Protein 2XVS (pdb70)

GO terms:
  GO:0005829 cytosol (C, IDA)
  GO:0005737 cytoplasm (C, EXP)
  GO:0043022 ribosome binding (F, IMP)
  GO:0061014 positive regulation of mRNA catabolic process (P, IMP)
  GO:0005654 nucleoplasm (C, TAS)
  GO:0005515 protein binding (F, IPI)
  GO:0005654 nucleoplasm (C, IDA)

InterPro domains:
  IPR011990 Tetratricopeptide-like helical domain superfamily [G3DSA:1.25.40.10] (4-282)
  IPR011990 Tetratricopeptide-like helical domain superfamily [SSF48452] (91-274)
  IPR019734 Tetratricopeptide repeat [PS50005] (224-257)
  IPR019734 Tetratricopeptide repeat [SM00028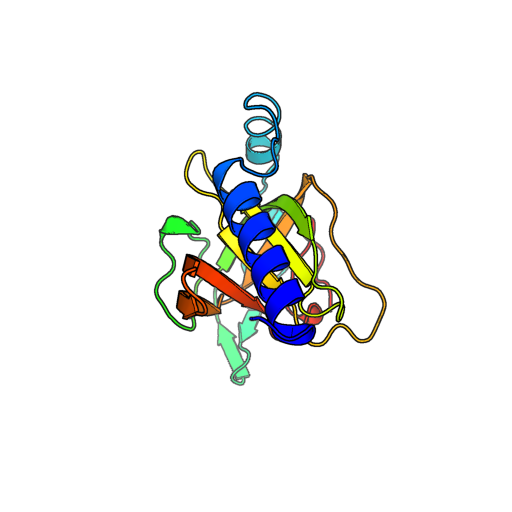] (103-136)
  IPR019734 Tetratricopeptide repeat [SM00028] (224-257)
  IPR032076 Tetratricopeptide repeat protein 5, OB fold domain [PF16669] (319-430)
  IPR038645 TTC5, OB fold domain superfamily [G3DSA:2.40.50.550] (283-440)

Nearest PDB structures (foldseek):
  2xvs-assembly1_A  TM=1.006E+00  e=1.349E-37  Homo sapiens
  8bpo-assembly1_t2  TM=9.783E-01  e=5.493E-32  Homo sapiens
  6t59-assembly1_TT  TM=9.574E-01  e=2.839E-30  Homo sapiens
  4abn-assembly2_B  TM=9.688E-01  e=3.396E-29  Mus musculus
  4abn-assembly1_A  TM=9.673E-01  e=2.150E-28  Mus musculus

Secondary structure (DSSP, 8-state):
---HHHHHHHHHHHHHHHHHHHGGG--HHHHHHHHHT--GGGGGGGTTS-EE-TTS-EE--EE--GGGPPSEE-TTEEEEEEEEEEE--TT--SEEEEEESSSS--EEEEE----SS----TT-EEEEES-EEEEEEEEETTEEEEEEEEEES-GGG-EETTEE--

B-factor: mean 25.12, std 18.4, range [3.87, 107.2]

Foldseek 3Di:
DDDDVVVQVVVVLVVVVVCQVCLLVDDPVRQVVLLVPDDPLLLACLQVQQDADPVGDGGHADEDDPVPDDAFFQPRYKYKFFWRDWDDTPVPFWTWTWTDNDPDTIAIETADDEDDDDDDDGSKMKMAHRWHKDFDFDDDDNDTDTHIYTYHDHQQRMRISNRRPD

Sequence (166 aa):
SMRQREQQLLEFLDRLTSLLESKGKVKTKKLQQSMLGSLRPAHLGPCSDGHYQSASGQKVTLELKPLSTLQPGVNSGAVILGKVVFSLTTEEKVPFTFGLVDSDGPCYAVMVYNIVQSWGVLIGDSVAIPEPNLRLHRIQHKGKDYSFSSVRVETPLLLVVNGKPQG

Structure (mmCIF, N/CA/C/O backbone):
data_2XVS
#
_entry.id   2XVS
#
_cell.length_a   30.260
_cell.length_b   62.390
_cell.length_c   78.770
_cell.angle_alpha   90.00
_cell.angle_beta   90.00
_cell.angle_gamma   90.00
#
_symmetry.space_group_name_H-M   'P 21 21 21'
#
loop_
_entity.id
_entity.type
_entity.pdbx_description
1 polymer 'TETRATRICOPEPTIDE REPEAT PROTEIN 5'
2 non-polymer 'IODIDE ION'
3 non-polymer 1,2-ETHANEDIOL
4 non-polymer 'CHLORIDE ION'
5 water water
#
loop_
_atom_site.group_PDB
_atom_site.id
_atom_site.type_symbol
_atom_site.label_atom_id
_atom_site.label_alt_id
_atom_site.label_comp_id
_atom_site.label_asym_id
_atom_site.label_entity_id
_atom_site.label_seq_id
_atom_site.pdbx_PDB_ins_code
_atom_site.Cartn_x
_atom_site.Cartn_y
_atom_site.Cartn_z
_atom_site.occupancy
_atom_site.B_iso_or_equiv
_atom_site.auth_seq_id
_atom_site.auth_comp_id
_atom_site.auth_asym_id
_atom_site.auth_atom_id
_atom_site.pdbx_PDB_model_num
ATOM 1 N N . SER A 1 1 ? -6.784 -13.517 24.587 1.00 67.81 -1 SER A N 1
ATOM 2 C CA . SER A 1 1 ? -5.308 -13.566 24.403 1.00 66.13 -1 SER A CA 1
ATOM 3 C C . SER A 1 1 ? -4.958 -13.854 22.933 1.00 60.70 -1 SER A C 1
ATOM 4 O O . SER A 1 1 ? -5.820 -14.282 22.157 1.00 59.35 -1 SER A O 1
ATOM 6 N N . MET A 1 2 ? -3.708 -13.578 22.548 1.00 56.20 0 MET A N 1
ATOM 7 C CA . MET A 1 2 ? -3.189 -13.940 21.221 1.00 46.41 0 MET A CA 1
ATOM 8 C C . MET A 1 2 ? -1.958 -14.830 21.359 1.00 44.37 0 MET A C 1
ATOM 9 O O . MET A 1 2 ? -1.143 -14.645 22.265 1.00 41.88 0 MET A O 1
ATOM 14 N N . ARG A 1 3 ? -1.823 -15.783 20.439 1.00 37.46 261 ARG A N 1
ATOM 15 C CA . ARG A 1 3 ? -0.587 -16.531 20.274 1.00 31.97 261 ARG A CA 1
ATOM 16 C C . ARG A 1 3 ? 0.365 -15.768 19.385 1.00 29.21 261 ARG A C 1
ATOM 17 O O . ARG A 1 3 ? -0.030 -14.758 18.794 1.00 22.45 261 ARG A O 1
ATOM 25 N N . GLN A 1 4 ? 1.610 -16.254 19.268 1.00 29.07 262 GLN A N 1
ATOM 26 C CA . GLN A 1 4 ? 2.690 -15.452 18.634 1.00 29.98 262 GLN A CA 1
ATOM 27 C C . GLN A 1 4 ? 2.491 -15.223 17.140 1.00 25.06 262 GLN A C 1
ATOM 28 O O . GLN A 1 4 ? 2.666 -14.100 16.638 1.00 18.37 262 GLN A O 1
ATOM 30 N N . ARG A 1 5 ? 2.123 -16.265 16.404 1.00 18.11 263 ARG A N 1
ATOM 31 C CA . ARG A 1 5 ? 1.964 -16.081 14.971 1.00 21.82 263 ARG A CA 1
ATOM 32 C C . ARG A 1 5 ? 0.868 -15.045 14.671 1.00 15.35 263 ARG A C 1
ATOM 33 O O . ARG A 1 5 ? 1.065 -14.136 13.874 1.00 15.60 263 ARG A O 1
ATOM 41 N N . GLU A 1 6 ? -0.294 -15.187 15.304 1.00 16.48 264 GLU A N 1
ATOM 42 C CA . GLU A 1 6 ? -1.351 -14.211 15.022 1.00 16.31 264 GLU A CA 1
ATOM 43 C C . GLU A 1 6 ? -0.961 -12.803 15.508 1.00 17.07 264 GLU A C 1
ATOM 44 O O . GLU A 1 6 ? -1.285 -11.835 14.867 1.00 16.35 264 GLU A O 1
ATOM 50 N N . GLN A 1 7 ? -0.273 -12.698 16.649 1.00 18.78 265 GLN A N 1
ATOM 51 C CA . GLN A 1 7 ? 0.103 -11.358 17.145 1.00 19.92 265 GLN A CA 1
ATOM 52 C C . GLN A 1 7 ? 0.983 -10.618 16.176 1.00 18.26 265 GLN A C 1
ATOM 53 O O . GLN A 1 7 ? 0.704 -9.470 15.890 1.00 19.18 265 GLN A O 1
ATOM 59 N N . GLN A 1 8 ? 2.024 -11.261 15.636 1.00 17.08 266 GLN A N 1
ATOM 60 C CA . GLN A 1 8 ? 2.893 -10.576 14.672 1.00 16.76 266 GLN A CA 1
ATOM 61 C C . GLN A 1 8 ? 2.191 -10.316 13.342 1.00 14.33 266 GLN A C 1
ATOM 62 O O . GLN A 1 8 ? 2.464 -9.324 12.680 1.00 15.42 266 GLN A O 1
ATOM 68 N N . LEU A 1 9 ? 1.276 -11.203 12.951 1.00 13.10 267 LEU A N 1
ATOM 69 C CA . LEU A 1 9 ? 0.522 -10.931 11.738 1.00 11.67 267 LEU A CA 1
ATOM 70 C C . LEU A 1 9 ? -0.348 -9.675 11.919 1.00 12.45 267 LEU A C 1
ATOM 71 O O . LEU A 1 9 ? -0.398 -8.812 11.008 1.00 12.48 267 LEU A O 1
ATOM 76 N N . LEU A 1 10 ? -1.003 -9.539 13.075 1.00 14.28 268 LEU A N 1
ATOM 77 C CA . LEU A 1 10 ? -1.844 -8.356 13.324 1.00 15.47 268 LEU A CA 1
ATOM 78 C C . LEU A 1 10 ? -0.973 -7.080 13.407 1.00 19.52 268 LEU A C 1
ATOM 79 O O . LEU A 1 10 ? -1.340 -6.038 12.888 1.00 17.44 268 LEU A O 1
ATOM 84 N N . GLU A 1 11 ? 0.205 -7.188 14.008 1.00 19.50 269 GLU A N 1
ATOM 85 C CA . GLU A 1 11 ? 1.181 -6.079 14.028 1.00 22.33 269 GLU A CA 1
ATOM 86 C C . GLU A 1 11 ? 1.525 -5.605 12.600 1.00 16.28 269 GLU A C 1
ATOM 87 O O . GLU A 1 11 ? 1.559 -4.399 12.325 1.00 15.40 269 GLU A O 1
ATOM 93 N N . PHE A 1 12 ? 1.771 -6.553 11.716 1.00 15.25 270 PHE A N 1
ATOM 94 C CA . PHE A 1 12 ? 2.076 -6.295 10.312 1.00 16.36 270 PHE A CA 1
ATOM 95 C C . PHE A 1 12 ? 0.934 -5.569 9.612 1.00 13.63 270 PHE A C 1
ATOM 96 O O . PHE A 1 12 ? 1.151 -4.601 8.870 1.00 10.91 270 PHE A O 1
ATOM 104 N N . LEU A 1 13 ? -0.284 -6.053 9.832 1.00 13.15 271 LEU A N 1
ATOM 105 C CA . LEU A 1 13 ? -1.437 -5.421 9.220 1.00 11.59 271 LEU A CA 1
ATOM 106 C C . LEU A 1 13 ? -1.644 -4.005 9.764 1.00 14.54 271 LEU A C 1
ATOM 107 O O . LEU A 1 13 ? -2.006 -3.086 8.999 1.00 14.68 271 LEU A O 1
ATOM 112 N N . ASP A 1 14 ? -1.452 -3.829 11.078 1.00 17.14 272 ASP A N 1
ATOM 113 C CA . ASP A 1 14 ? -1.446 -2.489 11.685 1.00 18.36 272 ASP A CA 1
ATOM 114 C C . ASP A 1 14 ? -0.448 -1.549 10.969 1.00 21.19 272 ASP A C 1
ATOM 115 O O . ASP A 1 14 ? -0.792 -0.409 10.613 1.00 20.18 272 ASP A O 1
ATOM 120 N N . ARG A 1 15 ? 0.783 -2.020 10.761 1.00 15.36 273 ARG A N 1
ATOM 121 C CA . ARG A 1 15 ? 1.803 -1.181 10.157 1.00 16.47 273 ARG A CA 1
ATOM 122 C C . ARG A 1 15 ? 1.464 -0.918 8.700 1.00 13.58 273 ARG A C 1
ATOM 123 O O . ARG A 1 15 ? 1.639 0.198 8.212 1.00 17.93 273 ARG A O 1
ATOM 131 N N . LEU A 1 16 ? 1.026 -1.967 8.011 1.00 15.01 274 LEU A N 1
ATOM 132 C CA . LEU A 1 16 ? 0.673 -1.874 6.588 1.00 10.65 274 LEU A CA 1
ATOM 133 C C . LEU A 1 16 ? -0.467 -0.890 6.361 1.00 14.11 274 LEU A C 1
ATOM 134 O O . LEU A 1 16 ? -0.370 -0.001 5.522 1.00 14.32 274 LEU A O 1
ATOM 139 N N . THR A 1 17 ? -1.543 -1.011 7.134 1.00 12.89 275 THR A N 1
ATOM 140 C CA . THR A 1 17 ? -2.695 -0.114 6.961 1.00 16.26 275 THR A CA 1
ATOM 141 C C . THR A 1 17 ? -2.278 1.348 7.269 1.00 20.74 275 THR A C 1
ATOM 142 O O . THR A 1 17 ? -2.710 2.296 6.599 1.00 21.86 275 THR A O 1
ATOM 146 N N . SER A 1 18 ? -1.387 1.5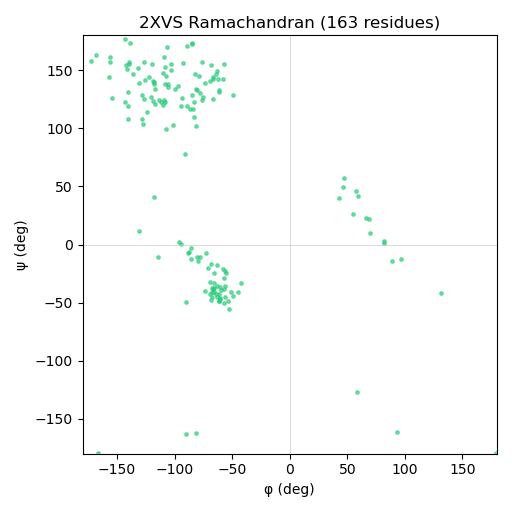30 8.242 1.00 19.07 276 SER A N 1
ATOM 147 C CA . SER A 1 18 ? -0.892 2.849 8.584 1.00 24.12 276 SER A CA 1
ATOM 148 C C . SER A 1 18 ? -0.017 3.437 7.483 1.00 25.55 276 SER A C 1
ATOM 149 O O . SER A 1 18 ? -0.184 4.585 7.146 1.00 18.87 276 SER A O 1
ATOM 152 N N . LEU A 1 19 ? 0.921 2.642 6.982 1.00 17.43 277 LEU A N 1
ATOM 153 C CA . LEU A 1 19 ? 1.776 3.047 5.848 1.00 17.43 277 LEU A CA 1
ATOM 154 C C . LEU A 1 19 ? 0.988 3.368 4.566 1.00 17.43 277 LEU A C 1
ATOM 155 O O . LEU A 1 19 ? 1.324 4.340 3.860 1.00 17.23 277 LEU A O 1
ATOM 160 N N . LEU A 1 20 ? -0.059 2.583 4.284 1.00 15.18 278 LEU A N 1
ATOM 161 C CA . LEU A 1 20 ? -0.906 2.838 3.100 1.00 19.47 278 LEU A CA 1
ATOM 162 C C . LEU A 1 20 ? -1.577 4.200 3.248 1.00 21.03 278 LEU A C 1
ATOM 163 O O . LEU A 1 20 ? -1.550 5.038 2.323 1.00 21.05 278 LEU A O 1
ATOM 168 N N . GLU A 1 21 ? -2.105 4.475 4.436 1.00 17.43 279 GLU A N 1
ATOM 169 C CA . GLU A 1 21 ? -2.796 5.775 4.687 1.00 23.28 279 GLU A CA 1
ATOM 170 C C . GLU A 1 21 ? -1.869 6.988 4.622 1.00 24.10 279 GLU A C 1
ATOM 171 O O . GLU A 1 21 ? -2.293 8.060 4.194 1.00 26.91 279 GLU A O 1
ATOM 181 N N . SER A 1 22 ? -0.605 6.816 5.026 1.00 22.10 280 SER A N 1
ATOM 182 C CA . SER A 1 22 ? 0.369 7.910 4.996 1.00 26.97 280 SER A CA 1
ATOM 183 C C . SER A 1 22 ? 1.242 7.956 3.728 1.00 21.18 280 SER A C 1
ATOM 184 O O . SER A 1 22 ? 2.090 8.843 3.621 1.00 22.06 280 SER A O 1
ATOM 187 N N . LYS A 1 23 ? 1.037 7.032 2.789 1.00 19.80 281 LYS A N 1
ATOM 188 C CA . LYS A 1 23 ? 1.934 6.825 1.608 1.00 22.07 281 LYS A CA 1
ATOM 189 C C . LYS A 1 23 ? 3.402 6.811 2.032 1.00 22.95 281 LYS A C 1
ATOM 190 O O . LYS A 1 23 ? 4.261 7.508 1.463 1.00 17.64 281 LYS A O 1
ATOM 196 N N . GLY A 1 24 ? 3.656 6.008 3.060 1.00 21.40 282 GLY A N 1
ATOM 197 C CA . GLY A 1 24 ? 4.993 5.776 3.580 1.00 25.33 282 GLY A CA 1
ATOM 198 C C . GLY A 1 24 ? 5.594 6.981 4.255 1.00 22.05 282 GLY A C 1
ATOM 199 O O . GLY A 1 24 ? 6.804 7.068 4.384 1.00 25.96 282 GLY A O 1
ATOM 200 N N . LYS A 1 25 ? 4.741 7.905 4.692 1.00 25.34 283 LYS A N 1
ATOM 201 C CA . LYS A 1 25 ? 5.153 9.191 5.212 1.00 27.87 283 LYS A CA 1
ATOM 202 C C . LYS A 1 25 ? 6.050 9.969 4.236 1.00 28.41 283 LYS A C 1
ATOM 203 O O . LYS A 1 25 ? 6.850 10.783 4.665 1.00 31.25 283 LYS A O 1
ATOM 209 N N . VAL A 1 26 ? 5.919 9.715 2.935 1.00 29.35 284 VAL A N 1
ATOM 210 C CA . VAL A 1 26 ? 6.689 10.453 1.924 1.00 26.75 284 VAL A CA 1
ATOM 211 C C . VAL A 1 26 ? 6.041 11.834 1.730 1.00 29.73 284 VAL A C 1
ATOM 212 O O . VAL A 1 26 ? 4.828 11.909 1.547 1.00 34.40 284 VAL A O 1
ATOM 216 N N . LYS A 1 27 ? 6.829 12.918 1.773 1.00 37.69 285 LYS A N 1
ATOM 217 C CA . LYS A 1 27 ? 6.266 14.301 1.685 1.00 33.61 285 LYS A CA 1
ATOM 218 C C . LYS A 1 27 ? 5.570 14.545 0.333 1.00 29.46 285 LYS A C 1
ATOM 219 O O . LYS A 1 27 ? 5.928 13.937 -0.689 1.00 31.17 285 LYS A O 1
ATOM 221 N N . THR A 1 28 ? 4.553 15.392 0.325 1.00 42.18 286 THR A N 1
ATOM 222 C CA . THR A 1 28 ? 3.823 15.737 -0.918 1.00 43.54 286 THR A CA 1
ATOM 223 C C . THR A 1 28 ? 4.733 16.142 -2.091 1.00 37.25 286 THR A C 1
ATOM 224 O O . THR A 1 28 ? 4.510 15.697 -3.209 1.00 34.72 286 THR A O 1
ATOM 228 N N . LYS A 1 29 ? 5.747 16.970 -1.838 1.00 34.67 287 LYS A N 1
ATOM 229 C CA . LYS A 1 29 ? 6.682 17.394 -2.895 1.00 37.92 287 LYS A CA 1
ATOM 230 C C . LYS A 1 29 ? 7.425 16.208 -3.483 1.00 33.15 287 LYS A C 1
ATOM 231 O O . LYS A 1 29 ? 7.618 16.133 -4.682 1.00 34.53 287 LYS A O 1
ATOM 237 N N . LYS A 1 30 ? 7.860 15.294 -2.627 1.00 30.69 288 LYS A N 1
ATOM 238 C CA . LYS A 1 30 ? 8.555 14.096 -3.080 1.00 28.94 288 LYS A CA 1
ATOM 239 C C . LYS A 1 30 ? 7.638 13.149 -3.869 1.00 27.83 288 LYS A C 1
ATOM 240 O O . LYS A 1 30 ? 8.062 12.532 -4.858 1.00 23.79 288 LYS A O 1
ATOM 246 N N . LEU A 1 31 ? 6.406 12.990 -3.397 1.00 26.38 289 LEU A N 1
ATOM 247 C CA . LEU A 1 31 ? 5.409 12.196 -4.108 1.00 25.93 289 LEU A CA 1
ATOM 248 C C . LEU A 1 31 ? 5.191 12.738 -5.534 1.00 25.70 289 LEU A C 1
ATOM 249 O O . LEU A 1 31 ? 5.226 11.975 -6.499 1.00 24.70 289 LEU A O 1
ATOM 254 N N . GLN A 1 32 ? 4.957 14.035 -5.664 1.00 27.70 290 GLN A N 1
ATOM 255 C CA A GLN A 1 32 ? 4.783 14.675 -6.978 0.50 31.35 290 GLN A CA 1
ATOM 256 C CA B GLN A 1 32 ? 4.767 14.631 -7.001 0.50 31.45 290 GLN A CA 1
ATOM 257 C C . GLN A 1 32 ? 6.009 14.486 -7.892 1.00 29.67 290 GLN A C 1
ATOM 258 O O . GLN A 1 32 ? 5.875 14.270 -9.079 1.00 27.57 290 GLN A O 1
ATOM 269 N N . SER A 1 33 ? 7.220 14.560 -7.338 1.00 29.45 291 SER A N 1
ATOM 270 C CA . SER A 1 33 ? 8.409 14.381 -8.190 1.00 30.24 291 SER A CA 1
ATOM 271 C C . SER A 1 33 ? 8.610 12.922 -8.602 1.00 29.92 291 SER A C 1
ATOM 272 O O . SER A 1 33 ? 8.976 12.659 -9.752 1.00 22.87 291 SER A O 1
ATOM 275 N N . MET A 1 34 ? 8.364 11.982 -7.674 1.00 23.83 292 MET A N 1
ATOM 276 C CA . MET A 1 34 ? 8.295 10.543 -7.978 1.00 24.91 292 MET A CA 1
ATOM 277 C C . MET A 1 34 ? 7.318 10.282 -9.112 1.00 22.10 292 MET A C 1
ATOM 278 O O . MET A 1 34 ? 7.671 9.648 -10.124 1.00 22.87 292 MET A O 1
ATOM 283 N N . LEU A 1 35 ? 6.083 10.742 -8.921 1.00 18.82 293 LEU A N 1
ATOM 284 C CA . LEU A 1 35 ? 5.050 10.561 -9.930 1.00 21.37 293 LEU A CA 1
ATOM 285 C C . LEU A 1 35 ? 5.456 11.162 -11.278 1.00 26.57 293 LEU A C 1
ATOM 286 O O . LEU A 1 35 ? 5.180 10.571 -12.323 1.00 26.74 293 LEU A O 1
ATOM 291 N N . GLY A 1 36 ? 6.125 12.316 -11.259 1.00 28.76 294 GLY A N 1
ATOM 292 C CA . GLY A 1 36 ? 6.553 13.000 -12.502 1.00 34.33 294 GLY A CA 1
ATOM 293 C C . GLY A 1 36 ? 7.590 12.188 -13.265 1.00 32.17 294 GLY A C 1
ATOM 294 O O . GLY A 1 36 ? 7.742 12.330 -14.493 1.00 30.84 294 GLY A O 1
ATOM 295 N N . SER A 1 37 ? 8.313 11.332 -12.538 1.00 25.90 295 SER A N 1
ATOM 296 C CA . SER A 1 37 ? 9.414 10.558 -13.122 1.00 27.51 295 SER A CA 1
ATOM 297 C C . SER A 1 37 ? 8.959 9.221 -13.744 1.00 27.43 295 SER A C 1
ATOM 298 O O . SER A 1 37 ? 9.773 8.526 -14.348 1.00 40.14 295 SER A O 1
ATOM 301 N N . LEU A 1 38 ? 7.690 8.855 -13.583 1.00 26.82 296 LEU A N 1
ATOM 302 C CA . LEU A 1 38 ? 7.109 7.674 -14.276 1.00 24.03 296 LEU A CA 1
ATOM 303 C C . LEU A 1 38 ? 7.159 7.861 -15.791 1.00 25.49 296 LEU A C 1
ATOM 304 O O . LEU A 1 38 ? 6.792 8.912 -16.309 1.00 29.60 296 LEU A O 1
ATOM 309 N N . ARG A 1 39 ? 7.649 6.855 -16.496 1.00 22.84 297 ARG A N 1
ATOM 310 C CA . ARG A 1 39 ? 7.771 6.915 -17.963 1.00 28.75 297 ARG A CA 1
ATOM 311 C C . ARG A 1 39 ? 7.053 5.689 -18.551 1.00 27.71 297 ARG A C 1
ATOM 312 O O . ARG A 1 39 ? 7.180 4.584 -17.990 1.00 18.59 297 ARG A O 1
ATOM 320 N N . PRO A 1 40 ? 6.343 5.863 -19.692 1.00 35.34 298 PRO A N 1
ATOM 321 C CA . PRO A 1 40 ? 5.851 4.717 -20.474 1.00 37.44 298 PRO A CA 1
ATOM 322 C C . PRO A 1 40 ? 6.904 3.632 -20.650 1.00 34.05 298 PRO A C 1
ATOM 323 O O . PRO A 1 40 ? 6.585 2.462 -20.525 1.00 24.83 298 PRO A O 1
ATOM 327 N N . ALA A 1 41 ? 8.148 4.038 -20.896 1.00 29.32 299 ALA A N 1
ATOM 328 C CA . ALA A 1 41 ? 9.277 3.108 -21.046 1.00 30.75 299 ALA A CA 1
ATOM 329 C C . ALA A 1 41 ? 9.486 2.186 -19.857 1.00 23.05 299 ALA A C 1
ATOM 330 O O . ALA A 1 41 ? 10.083 1.120 -20.000 1.00 20.80 299 ALA A O 1
ATOM 332 N N . HIS A 1 42 ? 9.000 2.569 -18.674 1.00 18.49 300 HIS A N 1
ATOM 333 C CA . HIS A 1 42 ? 9.148 1.737 -17.501 1.00 18.13 300 HIS A CA 1
ATOM 334 C C . HIS A 1 42 ? 8.243 0.500 -17.517 1.00 17.81 300 HIS A C 1
ATOM 335 O O . HIS A 1 42 ? 8.423 -0.362 -16.688 1.00 17.05 300 HIS A O 1
ATOM 342 N N . LEU A 1 43 ? 7.332 0.405 -18.493 1.00 17.43 301 LEU A N 1
ATOM 343 C CA . LEU A 1 43 ? 6.567 -0.849 -18.717 1.00 17.47 301 LEU A CA 1
ATOM 344 C C . LEU A 1 43 ? 7.477 -1.971 -19.239 1.00 18.73 301 LEU A C 1
ATOM 345 O O . LEU A 1 43 ? 7.106 -3.158 -19.184 1.00 21.78 301 LEU A O 1
ATOM 350 N N . GLY A 1 44 ? 8.658 -1.589 -19.737 1.00 18.35 302 GLY A N 1
ATOM 351 C CA . GLY A 1 44 ? 9.604 -2.519 -20.312 1.00 22.92 302 GLY A CA 1
ATOM 352 C C . GLY A 1 44 ? 8.989 -3.279 -21.464 1.00 33.86 302 GLY A C 1
ATOM 353 O O . GLY A 1 44 ? 8.430 -2.655 -22.385 1.00 34.17 302 GLY A O 1
ATOM 354 N N . PRO A 1 45 ? 9.068 -4.629 -21.415 1.00 45.04 303 PRO A N 1
ATOM 355 C CA . PRO A 1 45 ? 8.526 -5.481 -22.478 1.00 55.12 303 PRO A CA 1
ATOM 356 C C . PRO A 1 45 ? 7.006 -5.722 -22.421 1.00 50.98 303 PRO A C 1
ATOM 357 O O . PRO A 1 45 ? 6.468 -6.281 -23.377 1.00 60.08 303 PRO A O 1
ATOM 361 N N . CYS A 1 46 ? 6.338 -5.334 -21.327 1.00 45.32 304 CYS A N 1
ATOM 362 C CA . CYS A 1 46 ? 4.852 -5.358 -21.232 1.00 44.44 304 CYS A CA 1
ATOM 363 C C . CYS A 1 46 ? 4.214 -4.538 -22.351 1.00 49.50 304 CYS A C 1
ATOM 364 O O . CYS A 1 46 ? 3.143 -4.884 -22.863 1.00 57.68 304 CYS A O 1
ATOM 367 N N . SER A 1 47 ? 4.879 -3.441 -22.709 1.00 52.70 305 SER A N 1
ATOM 368 C CA . SER A 1 47 ? 4.474 -2.594 -23.819 1.00 59.62 305 SER A CA 1
ATOM 369 C C . SER A 1 47 ? 4.475 -3.354 -25.161 1.00 65.56 305 SER A C 1
ATOM 370 O O . SER A 1 47 ? 3.589 -3.140 -25.998 1.00 63.58 305 SER A O 1
ATOM 372 N N . ASP A 1 48 ? 5.445 -4.264 -25.320 1.00 71.15 306 ASP A N 1
ATOM 373 C CA . ASP A 1 48 ? 5.844 -4.858 -26.620 1.00 76.69 306 ASP A CA 1
ATOM 374 C C . ASP A 1 48 ? 4.734 -5.262 -27.603 1.00 81.48 306 ASP A C 1
ATOM 375 O O . ASP A 1 48 ? 4.935 -5.192 -28.816 1.00 86.52 306 ASP A O 1
ATOM 377 N N . GLY A 1 49 ? 3.586 -5.710 -27.094 1.00 83.02 307 GLY A N 1
ATOM 378 C CA . GLY A 1 49 ? 2.543 -6.293 -27.944 1.00 87.30 307 GLY A CA 1
ATOM 379 C C . GLY A 1 49 ? 2.719 -7.796 -28.136 1.00 89.67 307 GLY A C 1
ATOM 380 O O . GLY A 1 49 ? 1.805 -8.472 -28.611 1.00 89.47 307 GLY A O 1
ATOM 381 N N . HIS A 1 50 ? 3.899 -8.312 -27.778 1.00 91.34 308 HIS A N 1
ATOM 382 C CA . HIS A 1 50 ? 4.192 -9.748 -27.803 1.00 92.04 308 HIS A CA 1
ATOM 383 C C . HIS A 1 50 ? 4.511 -10.246 -26.390 1.00 88.05 308 HIS A C 1
ATOM 384 O O . HIS A 1 50 ? 5.426 -11.051 -26.196 1.00 89.40 308 HIS A O 1
ATOM 386 N N . TYR A 1 51 ? 3.750 -9.755 -25.411 1.00 82.16 309 TYR A N 1
ATOM 387 C CA . TYR A 1 51 ? 3.857 -10.219 -24.033 1.00 76.52 309 TYR A CA 1
ATOM 388 C C . TYR A 1 51 ? 3.172 -11.587 -23.928 1.00 78.67 309 TYR A C 1
ATOM 389 O O . TYR A 1 51 ? 1.996 -11.725 -24.273 1.00 78.28 309 TYR A O 1
ATOM 398 N N . GLN A 1 52 ? 3.913 -12.589 -23.453 1.00 81.53 310 GLN A N 1
ATOM 399 C CA . GLN A 1 52 ? 3.401 -13.956 -23.356 1.00 86.38 310 GLN A CA 1
ATOM 400 C C . GLN A 1 52 ? 2.594 -14.130 -22.073 1.00 86.18 310 GLN A C 1
ATOM 401 O O . GLN A 1 52 ? 3.163 -14.128 -20.974 1.00 83.50 310 GLN A O 1
ATOM 403 N N . SER A 1 53 ? 1.275 -14.280 -22.222 1.00 90.40 311 SER A N 1
ATOM 404 C CA . SER A 1 53 ? 0.365 -14.498 -21.088 1.00 92.89 311 SER A CA 1
ATOM 405 C C . SER A 1 53 ? 0.749 -15.731 -20.262 1.00 95.54 311 SER A C 1
ATOM 406 O O . SER A 1 53 ? 1.395 -16.661 -20.764 1.00 99.16 311 SER A O 1
ATOM 408 N N . ALA A 1 54 ? 0.343 -15.727 -18.993 1.00 95.62 312 ALA A N 1
ATOM 409 C CA . ALA A 1 54 ? 0.645 -16.824 -18.068 1.00 95.04 312 ALA A CA 1
ATOM 410 C C . ALA A 1 54 ? -0.144 -18.104 -18.385 1.00 96.49 312 ALA A C 1
ATOM 411 O O . ALA A 1 54 ? 0.252 -19.191 -17.955 1.00 95.12 312 ALA A O 1
ATOM 413 N N . SER A 1 55 ? -1.250 -17.968 -19.125 1.00 98.02 313 SER A N 1
ATOM 414 C CA . SER A 1 55 ? -2.038 -19.116 -19.597 1.00 100.03 313 SER A CA 1
ATOM 415 C C . SER A 1 55 ? -1.547 -19.652 -20.953 1.00 102.25 313 SER A C 1
ATOM 416 O O . SER A 1 55 ? -2.024 -20.692 -21.414 1.00 104.26 313 SER A O 1
ATOM 418 N N . GLY A 1 56 ? -0.610 -18.941 -21.586 1.00 101.17 314 GLY A N 1
ATOM 419 C CA . GLY A 1 56 ? 0.043 -19.415 -22.809 1.00 103.75 314 GLY A CA 1
ATOM 420 C C . GLY A 1 56 ? 0.097 -18.414 -23.955 1.00 105.11 314 GLY A C 1
ATOM 421 O O . GLY A 1 56 ? 1.129 -18.297 -24.626 1.00 107.20 314 GLY A O 1
ATOM 422 N N . GLN A 1 57 ? -1.000 -17.686 -24.178 1.00 102.83 315 GLN A N 1
ATOM 423 C CA . GLN A 1 57 ? -1.165 -16.888 -25.406 1.00 102.57 315 GLN A CA 1
ATOM 424 C C . GLN A 1 57 ? -0.346 -15.589 -25.426 1.00 95.30 315 GLN A C 1
ATOM 425 O O . GLN A 1 57 ? 0.042 -15.066 -24.381 1.00 86.90 315 GLN A O 1
ATOM 427 N N . LYS A 1 58 ? -0.085 -15.090 -26.635 1.00 94.13 316 LYS A N 1
ATOM 428 C CA . LYS A 1 58 ? 0.548 -13.783 -26.834 1.00 88.73 316 LYS A CA 1
ATOM 429 C C . LYS A 1 58 ? -0.532 -12.696 -26.840 1.00 83.67 316 LYS A C 1
ATOM 430 O O . LYS A 1 58 ? -1.402 -12.687 -27.716 1.00 82.99 316 LYS A O 1
ATOM 432 N N . VAL A 1 59 ? -0.471 -11.790 -25.860 1.00 75.44 317 VAL A N 1
ATOM 433 C CA . VAL A 1 59 ? -1.484 -10.743 -25.690 1.00 68.45 317 VAL A CA 1
ATOM 434 C C . VAL A 1 59 ? -0.878 -9.342 -25.624 1.00 63.84 317 VAL A C 1
ATOM 435 O O . VAL A 1 59 ? 0.296 -9.170 -25.277 1.00 63.22 317 VAL A O 1
ATOM 437 N N . THR A 1 60 ? -1.700 -8.345 -25.945 1.00 60.20 318 THR A N 1
ATOM 438 C CA . THR A 1 60 ? -1.323 -6.930 -25.834 1.00 60.22 318 THR A CA 1
ATOM 439 C C . THR A 1 60 ? -1.913 -6.334 -24.525 1.00 59.17 318 THR A C 1
ATOM 440 O O . THR A 1 60 ? -3.081 -6.582 -24.207 1.00 62.86 318 THR A O 1
ATOM 444 N N . LEU A 1 61 ? -1.108 -5.584 -23.762 1.00 48.81 319 LEU A N 1
ATOM 445 C CA . LEU A 1 61 ? -1.544 -5.035 -22.457 1.00 35.90 319 LEU A CA 1
ATOM 446 C C . LEU A 1 61 ? -1.797 -3.512 -22.487 1.00 40.22 319 LEU A C 1
ATOM 447 O O . LEU A 1 61 ? -1.084 -2.753 -23.172 1.00 36.62 319 LEU A O 1
ATOM 452 N N . GLU A 1 62 ? -2.800 -3.081 -21.717 1.00 28.54 320 GLU A N 1
ATOM 453 C CA . GLU A 1 62 ? -3.208 -1.669 -21.608 1.00 30.62 320 GLU A CA 1
ATOM 454 C C . GLU A 1 62 ? -2.898 -1.137 -20.217 1.00 24.56 320 GLU A C 1
ATOM 455 O O . GLU A 1 62 ? -3.355 -1.685 -19.196 1.00 21.87 320 GLU A O 1
ATOM 461 N N . LEU A 1 63 ? -2.109 -0.072 -20.159 1.00 21.45 321 LEU A N 1
ATOM 462 C CA . LEU A 1 63 ? -1.827 0.578 -18.894 1.00 19.66 321 LEU A CA 1
ATOM 463 C C . LEU A 1 63 ? -3.074 1.228 -18.318 1.00 22.94 321 LEU A C 1
ATOM 464 O O . LEU A 1 63 ? -3.728 2.028 -19.000 1.00 22.13 321 LEU A O 1
ATOM 469 N N . LYS A 1 64 ? -3.399 0.864 -17.079 1.00 22.50 322 LYS A N 1
ATOM 470 C CA . LYS A 1 64 ? -4.553 1.396 -16.363 1.00 23.15 322 LYS A CA 1
ATOM 471 C C . LYS A 1 64 ? -4.137 1.817 -14.971 1.00 17.28 322 LYS A C 1
ATOM 472 O O . LYS A 1 64 ? -3.235 1.211 -14.396 1.00 17.09 322 LYS A O 1
ATOM 475 N N . PRO A 1 65 ? -4.827 2.806 -14.379 1.00 18.08 323 PRO A N 1
ATOM 476 C CA . PRO A 1 65 ? -4.595 3.141 -12.955 1.00 16.88 323 PRO A CA 1
ATOM 477 C C . PRO A 1 65 ? -4.956 2.059 -11.978 1.00 20.94 323 PRO A C 1
ATOM 478 O O . PRO A 1 65 ? -5.899 1.305 -12.221 1.00 20.99 323 PRO A O 1
ATOM 482 N N . LEU A 1 66 ? -4.196 1.987 -10.878 1.00 19.68 324 LEU A N 1
ATOM 483 C CA . LEU A 1 66 ? -4.464 1.074 -9.777 1.00 18.25 324 LEU A CA 1
ATOM 484 C C . LEU A 1 66 ? -5.907 1.181 -9.302 1.00 24.72 324 LEU A C 1
ATOM 485 O O . LEU A 1 66 ? -6.542 0.164 -9.020 1.00 17.38 324 LEU A O 1
ATOM 490 N N . SER A 1 67 ? -6.419 2.414 -9.237 1.00 17.51 325 SER A N 1
ATOM 491 C CA . SER A 1 67 ? -7.768 2.674 -8.767 1.00 23.26 325 SER A CA 1
ATOM 492 C C . SER A 1 67 ? -8.845 2.048 -9.663 1.00 25.21 325 SER A C 1
ATOM 493 O O . SER A 1 67 ? -10.014 1.982 -9.276 1.00 29.93 325 SER A O 1
ATOM 496 N N . THR A 1 68 ? -8.486 1.681 -10.887 1.00 19.48 326 THR A N 1
ATOM 497 C CA . THR A 1 68 ? -9.426 1.019 -11.768 1.00 19.44 326 THR A CA 1
ATOM 498 C C . THR A 1 68 ? -9.326 -0.526 -11.773 1.00 21.92 326 THR A C 1
ATOM 499 O O . THR A 1 68 ? -10.014 -1.162 -12.576 1.00 24.73 326 THR A O 1
ATOM 503 N N . LEU A 1 69 ? -8.449 -1.120 -10.959 1.00 16.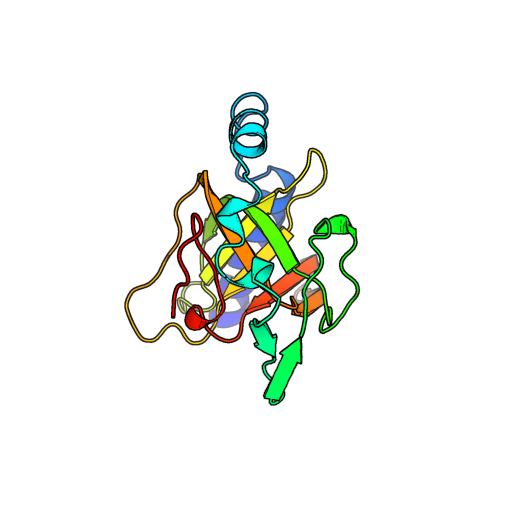16 327 LEU A N 1
ATOM 504 C CA . LEU A 1 69 ? -8.354 -2.587 -10.907 1.00 16.54 327 LEU A CA 1
ATOM 505 C C . LEU A 1 69 ? -9.620 -3.158 -10.258 1.00 22.71 327 LEU A C 1
ATOM 506 O O . LEU A 1 69 ? -10.163 -2.562 -9.308 1.00 24.50 327 LEU A O 1
ATOM 511 N N . GLN A 1 70 ? -10.057 -4.287 -10.826 1.00 21.35 328 GLN A N 1
ATOM 512 C CA . GLN A 1 70 ? -11.244 -5.066 -10.405 1.00 20.61 328 GLN A CA 1
ATOM 513 C C . GLN A 1 70 ? -10.771 -6.320 -9.607 1.00 19.43 328 GLN A C 1
ATOM 514 O O . GLN A 1 70 ? -9.620 -6.744 -9.701 1.00 14.15 328 GLN A O 1
ATOM 524 N N . PRO A 1 71 ? -11.627 -6.878 -8.719 1.00 18.52 329 PRO A N 1
ATOM 525 C CA . PRO A 1 71 ? -11.167 -8.040 -7.954 1.00 14.68 329 PRO A CA 1
ATOM 526 C C . PRO A 1 71 ? -10.753 -9.166 -8.889 1.00 14.65 329 PRO A C 1
ATOM 527 O O . PRO A 1 71 ? -11.410 -9.392 -9.944 1.00 18.20 329 PRO A O 1
ATOM 531 N N . GLY A 1 72 ? -9.702 -9.874 -8.508 1.00 13.07 330 GLY A N 1
ATOM 532 C C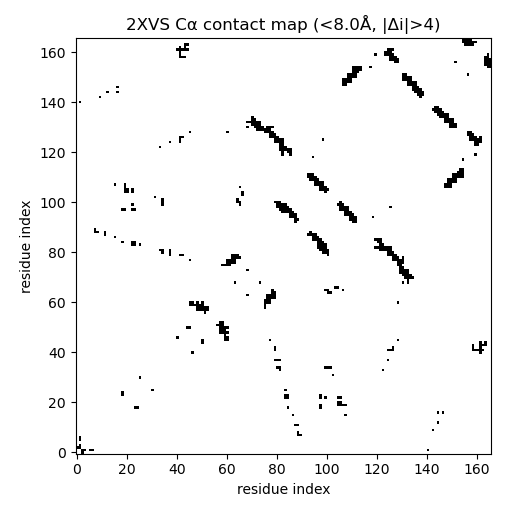A . GLY A 1 72 ? -9.284 -11.039 -9.269 1.00 15.56 330 GLY A CA 1
ATOM 533 C C . GLY A 1 72 ? -8.240 -10.625 -10.282 1.00 16.79 330 GLY A C 1
ATOM 534 O O . GLY A 1 72 ? -7.592 -9.567 -10.168 1.00 12.46 330 GLY A O 1
ATOM 535 N N . VAL A 1 73 ? -8.061 -11.468 -11.284 1.00 13.98 331 VAL A N 1
ATOM 536 C CA . VAL A 1 73 ? -6.993 -11.260 -12.255 1.00 14.86 331 VAL A CA 1
ATOM 537 C C . VAL A 1 73 ? -7.466 -10.266 -13.329 1.00 15.19 331 VAL A C 1
ATOM 538 O O . VAL A 1 73 ? -8.477 -10.490 -13.974 1.00 18.31 331 VAL A O 1
ATOM 542 N N . ASN A 1 74 ? -6.715 -9.170 -13.488 1.00 14.48 332 ASN A N 1
ATOM 543 C CA . ASN A 1 74 ? -7.071 -8.094 -14.383 1.00 15.81 332 ASN A CA 1
ATOM 544 C C . ASN A 1 74 ? -6.472 -8.312 -15.768 1.00 18.54 332 ASN A C 1
ATOM 545 O O . ASN A 1 74 ? -5.477 -7.694 -16.151 1.00 16.88 332 ASN A O 1
ATOM 550 N N . SER A 1 75 ? -7.119 -9.199 -16.503 1.00 18.80 333 SER A N 1
ATOM 551 C CA . SER A 1 75 ? -6.650 -9.664 -17.795 1.00 21.43 333 SER A CA 1
ATOM 552 C C . SER A 1 75 ? -6.569 -8.501 -18.762 1.00 21.68 333 SER A C 1
ATOM 553 O O . SER A 1 75 ? -7.494 -7.686 -18.857 1.00 22.62 333 SER A O 1
ATOM 556 N N . GLY A 1 76 ? -5.442 -8.427 -19.462 1.00 24.55 334 GLY A N 1
ATOM 557 C CA . GLY A 1 76 ? -5.217 -7.421 -20.486 1.00 26.06 334 GLY A CA 1
ATOM 558 C C . GLY A 1 76 ? -4.773 -6.049 -20.010 1.00 22.58 334 GLY A C 1
ATOM 559 O O . GLY A 1 76 ? -4.600 -5.150 -20.827 1.00 23.20 334 GLY A O 1
ATOM 560 N N . ALA A 1 77 ? -4.599 -5.889 -18.701 1.00 21.57 335 ALA A N 1
ATOM 561 C CA . ALA A 1 77 ? -4.151 -4.640 -18.092 1.00 18.42 335 ALA A CA 1
ATOM 562 C C . ALA A 1 77 ? -2.735 -4.810 -17.574 1.00 17.84 335 ALA A C 1
ATOM 563 O O . ALA A 1 77 ? -2.259 -5.923 -17.317 1.00 16.33 335 ALA A O 1
ATOM 565 N N . VAL A 1 78 ? -2.099 -3.669 -17.365 1.00 16.92 336 VAL A N 1
ATOM 566 C CA . VAL A 1 78 ? -0.854 -3.576 -16.638 1.00 14.44 336 VAL A CA 1
ATOM 567 C C . VAL A 1 78 ? -0.934 -2.300 -15.810 1.00 13.79 336 VAL A C 1
ATOM 568 O O . VAL A 1 78 ? -1.628 -1.367 -16.189 1.00 15.59 336 VAL A O 1
ATOM 572 N N . ILE A 1 79 ? -0.260 -2.266 -14.669 1.00 14.58 337 ILE A N 1
ATOM 573 C CA . ILE A 1 79 ? -0.237 -1.063 -13.854 1.00 11.80 337 ILE A CA 1
ATOM 574 C C . ILE A 1 79 ? 1.219 -0.620 -13.728 1.00 11.32 337 ILE A C 1
ATOM 575 O O . ILE A 1 79 ? 2.128 -1.446 -13.805 1.00 11.94 337 ILE A O 1
ATOM 580 N N . LEU A 1 80 ? 1.447 0.667 -13.478 1.00 13.31 338 LEU A N 1
ATOM 581 C CA . LEU A 1 80 ? 2.801 1.178 -13.307 1.00 11.49 338 LEU A CA 1
ATOM 582 C C . LEU A 1 80 ? 2.790 2.190 -12.193 1.00 14.74 338 LEU A C 1
ATOM 583 O O . LEU A 1 80 ? 2.100 3.199 -12.296 1.00 12.84 338 LEU A O 1
ATOM 588 N N . GLY A 1 81 ? 3.555 1.921 -11.132 1.00 12.74 339 GLY A N 1
ATOM 589 C CA . GLY A 1 81 ? 3.608 2.814 -9.961 1.00 14.30 339 GLY A CA 1
ATOM 590 C C . GLY A 1 81 ? 4.982 3.028 -9.361 1.00 15.90 339 GLY A C 1
ATOM 591 O O . GLY A 1 81 ? 5.960 2.398 -9.786 1.00 10.86 339 GLY A O 1
ATOM 592 N N . LYS A 1 82 ? 5.041 3.945 -8.386 1.00 12.99 340 LYS A N 1
ATOM 593 C CA . LYS A 1 82 ? 6.251 4.271 -7.653 1.00 10.50 340 LYS A CA 1
ATOM 594 C C . LYS A 1 82 ? 6.187 3.676 -6.257 1.00 14.14 340 LYS A C 1
ATOM 595 O O . LYS A 1 82 ? 5.180 3.798 -5.580 1.00 11.00 340 LYS A O 1
ATOM 601 N N . VAL A 1 83 ? 7.282 3.077 -5.819 1.00 9.17 341 VAL A N 1
ATOM 602 C CA . VAL A 1 83 ? 7.375 2.450 -4.499 1.00 8.99 341 VAL A CA 1
ATOM 603 C C . VAL A 1 83 ? 7.501 3.545 -3.431 1.00 9.71 341 VAL A C 1
ATOM 604 O O . VAL A 1 83 ? 8.371 4.402 -3.520 1.00 13.61 341 VAL A O 1
ATOM 608 N N . VAL A 1 84 ? 6.629 3.502 -2.430 1.00 13.11 342 VAL A N 1
ATOM 609 C CA . VAL A 1 84 ? 6.654 4.492 -1.353 1.00 11.10 342 VAL A CA 1
ATOM 610 C C . VAL A 1 84 ? 7.001 3.917 0.033 1.00 12.99 342 VAL A C 1
ATOM 611 O O . VAL A 1 84 ? 7.278 4.662 0.948 1.00 12.94 342 VAL A O 1
ATOM 615 N N . PHE A 1 85 ? 7.019 2.596 0.160 1.00 11.17 343 PHE A N 1
ATOM 616 C CA . PHE A 1 85 ? 7.457 1.902 1.384 1.00 13.50 343 PHE A CA 1
ATOM 617 C C . PHE A 1 85 ? 7.522 0.406 1.120 1.00 8.99 343 PHE A C 1
ATOM 618 O O . PHE A 1 85 ? 6.904 -0.085 0.188 1.00 11.29 343 PHE A O 1
ATOM 626 N N . SER A 1 86 ? 8.301 -0.296 1.936 1.00 12.80 344 SER A N 1
ATOM 627 C CA . SER A 1 86 ? 8.319 -1.751 1.960 1.00 12.15 344 SER A CA 1
ATOM 628 C C . SER A 1 86 ? 8.405 -2.242 3.410 1.00 12.84 344 SER A C 1
ATOM 629 O O . SER A 1 86 ? 8.830 -1.502 4.319 1.00 13.61 344 SER A O 1
ATOM 632 N N . LEU A 1 87 ? 7.936 -3.460 3.611 1.00 9.31 345 LEU A N 1
ATOM 633 C CA . LEU A 1 87 ? 7.902 -4.158 4.895 1.00 9.02 345 LEU A CA 1
ATOM 634 C C . LEU A 1 87 ? 7.572 -5.636 4.703 1.00 9.38 345 LEU A C 1
ATOM 635 O O . LEU A 1 87 ? 7.071 -6.056 3.655 1.00 10.38 345 LEU A O 1
ATOM 640 N N . THR A 1 88 ? 7.859 -6.424 5.733 1.00 10.68 346 THR A N 1
ATOM 641 C CA . THR A 1 88 ? 7.453 -7.814 5.755 1.00 11.64 346 THR A CA 1
ATOM 642 C C . THR A 1 88 ? 7.062 -8.210 7.181 1.00 11.13 346 THR A C 1
ATOM 643 O O . THR A 1 88 ? 7.111 -7.380 8.115 1.00 12.48 346 THR A O 1
ATOM 647 N N . THR A 1 89 ? 6.610 -9.441 7.316 1.00 11.87 347 THR A N 1
ATOM 648 C CA . THR A 1 89 ? 6.304 -10.026 8.585 1.00 8.55 347 THR A CA 1
ATOM 649 C C . THR A 1 89 ? 7.581 -10.615 9.216 1.00 10.22 347 THR A C 1
ATOM 650 O O . THR A 1 89 ? 8.629 -10.705 8.579 1.00 10.61 347 THR A O 1
ATOM 654 N N . GLU A 1 90 ? 7.452 -11.062 10.451 1.00 14.13 348 GLU A N 1
ATOM 655 C CA . GLU A 1 90 ? 8.505 -11.824 11.113 1.00 14.09 348 GLU A CA 1
ATOM 656 C C . GLU A 1 90 ? 8.932 -13.104 10.387 1.00 16.10 348 GLU A C 1
ATOM 657 O O . GLU A 1 90 ? 10.094 -13.512 10.526 1.00 18.16 348 GLU A O 1
ATOM 663 N N . GLU A 1 91 ? 8.018 -13.711 9.632 1.00 10.34 349 GLU A N 1
ATOM 664 C CA . GLU A 1 91 ? 8.251 -14.917 8.832 1.00 13.86 349 GLU A CA 1
ATOM 665 C C . GLU A 1 91 ? 8.826 -14.601 7.453 1.00 11.60 349 GLU A C 1
ATOM 666 O O . GLU A 1 91 ? 9.162 -15.501 6.706 1.00 12.01 349 GLU A O 1
ATOM 672 N N . LYS A 1 92 ? 8.979 -13.321 7.140 1.00 10.06 350 LYS A N 1
ATOM 673 C CA . LYS A 1 92 ? 9.628 -12.836 5.919 1.00 12.65 350 LYS A CA 1
ATOM 674 C C . LYS A 1 92 ? 8.819 -13.200 4.682 1.00 12.75 350 LYS A C 1
ATOM 675 O O . LYS A 1 92 ? 9.374 -13.316 3.609 1.00 15.21 350 LYS A O 1
ATOM 681 N N . VAL A 1 93 ? 7.526 -13.432 4.859 1.00 6.80 351 VAL A N 1
ATOM 682 C CA . VAL A 1 93 ? 6.615 -13.650 3.778 1.00 6.26 351 VAL A CA 1
ATOM 683 C C . VAL A 1 93 ? 5.297 -12.943 4.109 1.00 7.86 351 VAL A C 1
ATOM 684 O O . VAL A 1 93 ? 4.765 -13.097 5.230 1.00 9.31 351 VAL A O 1
ATOM 688 N N . PRO A 1 94 ? 4.767 -12.168 3.164 1.00 8.42 352 PRO A N 1
ATOM 689 C CA . PRO A 1 94 ? 5.288 -11.839 1.870 1.00 10.14 352 PRO A CA 1
ATOM 690 C C . PRO A 1 94 ? 6.177 -10.592 1.912 1.00 8.99 352 PRO A C 1
ATOM 691 O O . PRO A 1 94 ? 6.194 -9.892 2.897 1.00 9.06 352 PRO A O 1
ATOM 695 N N . PHE A 1 95 ? 6.863 -10.307 0.814 1.00 6.71 353 PHE A N 1
ATOM 696 C CA . PHE A 1 95 ? 7.600 -9.051 0.665 1.00 6.81 353 PHE A CA 1
ATOM 697 C C . PHE A 1 95 ? 6.556 -8.046 0.177 1.00 3.99 353 PHE A C 1
ATOM 698 O O . PHE A 1 95 ? 5.928 -8.216 -0.903 1.00 6.53 353 PHE A O 1
ATOM 706 N N . THR A 1 96 ? 6.319 -7.031 0.995 1.00 4.04 354 THR A N 1
ATOM 707 C CA . THR A 1 96 ? 5.200 -6.103 0.761 1.00 4.25 354 THR A CA 1
ATOM 708 C C . THR A 1 96 ? 5.686 -4.692 0.508 1.00 7.05 354 THR A C 1
ATOM 709 O O . THR A 1 96 ? 6.603 -4.203 1.178 1.00 10.80 354 THR A O 1
ATOM 713 N N . PHE A 1 97 ? 5.128 -4.046 -0.522 1.00 8.25 355 PHE A N 1
ATOM 714 C CA . PHE A 1 97 ? 5.420 -2.661 -0.795 1.00 8.12 355 PHE A CA 1
ATOM 715 C C . PHE A 1 97 ? 4.196 -1.901 -1.278 1.00 6.13 355 PHE A C 1
ATOM 716 O O . PHE A 1 97 ? 3.238 -2.485 -1.791 1.00 10.66 355 PHE A O 1
ATOM 724 N N . GLY A 1 98 ? 4.224 -0.596 -1.043 1.00 7.33 356 GLY A N 1
ATOM 725 C CA . GLY A 1 98 ? 3.184 0.321 -1.514 1.00 10.77 356 GLY A CA 1
ATOM 726 C C . GLY A 1 98 ? 3.547 1.021 -2.795 1.00 10.66 356 GLY A C 1
ATOM 727 O O . GLY A 1 98 ? 4.675 1.528 -2.954 1.00 11.52 356 GLY A O 1
ATOM 728 N N . LEU A 1 99 ? 2.571 1.091 -3.690 1.00 11.12 357 LEU A N 1
ATOM 729 C CA . LEU A 1 99 ? 2.673 1.813 -4.955 1.00 11.62 357 LEU A CA 1
ATOM 730 C C . LEU A 1 99 ? 1.667 2.950 -5.047 1.00 13.59 357 LEU A C 1
ATOM 731 O O . LEU A 1 99 ? 0.491 2.793 -4.624 1.00 15.50 357 LEU A O 1
ATOM 736 N N . VAL A 1 100 ? 2.121 4.079 -5.597 1.00 18.12 358 VAL A N 1
ATOM 737 C CA . VAL A 1 100 ? 1.267 5.161 -6.049 1.00 17.33 358 VAL A CA 1
ATOM 738 C C . VAL A 1 100 ? 1.488 5.337 -7.541 1.00 16.33 358 VAL A C 1
ATOM 739 O O . VAL A 1 100 ? 2.611 5.244 -8.025 1.00 14.86 358 VAL A O 1
ATOM 743 N N . ASP A 1 101 ? 0.411 5.596 -8.269 1.00 13.97 359 ASP A N 1
ATOM 744 C CA . ASP A 1 101 ? 0.474 5.906 -9.683 1.00 17.23 359 ASP A CA 1
ATOM 745 C C . ASP A 1 101 ? -0.350 7.163 -9.979 1.00 23.94 359 ASP A C 1
ATOM 746 O O . ASP A 1 101 ? -0.584 7.508 -11.130 1.00 22.15 359 ASP A O 1
ATOM 751 N N . SER A 1 102 ? -0.756 7.856 -8.915 1.00 21.69 360 SER A N 1
ATOM 752 C CA . SER A 1 102 ? -1.603 9.020 -9.041 1.00 26.63 360 SER A CA 1
ATOM 753 C C . SER A 1 102 ? -1.596 9.768 -7.703 1.00 25.05 360 SER A C 1
ATOM 754 O O . SER A 1 102 ? -0.980 9.327 -6.721 1.00 27.86 360 SER A O 1
ATOM 757 N N . ASP A 1 103 ? -2.355 10.860 -7.665 1.00 24.90 361 ASP A N 1
ATOM 758 C CA . ASP A 1 103 ? -2.486 11.676 -6.471 1.00 29.79 361 ASP A CA 1
ATOM 759 C C . ASP A 1 103 ? -3.451 11.006 -5.464 1.00 33.48 361 ASP A C 1
ATOM 760 O O . ASP A 1 103 ? -3.537 11.428 -4.317 1.00 35.27 361 ASP A O 1
ATOM 768 N N . GLY A 1 104 ? -4.146 9.955 -5.920 1.00 26.80 362 GLY A N 1
ATOM 769 C CA . GLY A 1 104 ? -5.070 9.141 -5.117 1.00 29.84 362 GLY A CA 1
ATOM 770 C C . GLY A 1 104 ? -4.372 8.087 -4.273 1.00 24.95 362 GLY A C 1
ATOM 771 O O . GLY A 1 104 ? -3.160 8.195 -4.059 1.00 24.73 362 GLY A O 1
ATOM 772 N N . PRO A 1 105 ? -5.125 7.069 -3.791 1.00 28.12 363 PRO A N 1
ATOM 773 C CA . PRO A 1 105 ? -4.634 6.149 -2.763 1.00 23.54 363 PRO A CA 1
ATOM 774 C C . PRO A 1 105 ? -3.504 5.192 -3.161 1.00 20.50 363 PRO A C 1
ATOM 775 O O . PRO A 1 105 ? -3.328 4.869 -4.337 1.00 19.41 363 PRO A O 1
ATOM 779 N N . CYS A 1 106 ? -2.747 4.783 -2.146 1.00 18.33 364 CYS A N 1
ATOM 780 C CA . CYS A 1 106 ? -1.627 3.857 -2.287 1.00 16.29 364 CYS A CA 1
ATOM 781 C C . CYS A 1 106 ? -2.193 2.429 -2.309 1.00 16.94 364 CYS A C 1
ATOM 782 O O . CYS A 1 106 ? -3.218 2.157 -1.670 1.00 19.04 364 CYS A O 1
ATOM 785 N N . TYR A 1 107 ? -1.576 1.514 -3.061 1.00 14.62 365 TYR A N 1
ATOM 786 C CA . TYR A 1 107 ? -2.010 0.115 -3.102 1.00 13.92 365 TYR A CA 1
ATOM 787 C C . TYR A 1 107 ? -0.879 -0.790 -2.582 1.00 9.11 365 TYR A C 1
ATOM 788 O O . TYR A 1 107 ? 0.278 -0.584 -2.923 1.00 11.74 365 TYR A O 1
ATOM 797 N N . ALA A 1 108 ? -1.218 -1.783 -1.773 1.00 9.27 366 ALA A N 1
ATOM 798 C CA . ALA A 1 108 ? -0.250 -2.770 -1.291 1.00 7.59 366 ALA A CA 1
ATOM 799 C C . ALA A 1 108 ? 0.019 -3.807 -2.373 1.00 9.10 366 ALA A C 1
ATOM 800 O O . ALA A 1 108 ? -0.895 -4.245 -3.090 1.00 10.75 366 ALA A O 1
ATOM 802 N N . VAL A 1 109 ? 1.258 -4.267 -2.432 1.00 4.41 367 VAL A N 1
ATOM 803 C CA . VAL A 1 109 ? 1.627 -5.356 -3.330 1.00 6.54 367 VAL A CA 1
ATOM 804 C C . VAL A 1 109 ? 2.341 -6.379 -2.471 1.00 4.66 367 VAL A C 1
ATOM 805 O O . VAL A 1 109 ? 3.224 -6.012 -1.715 1.00 8.51 367 VAL A O 1
ATOM 809 N N . MET A 1 110 ? 1.920 -7.640 -2.550 1.00 7.99 368 MET A N 1
ATOM 810 C CA . MET A 1 110 ? 2.524 -8.735 -1.786 1.00 7.54 368 MET A CA 1
ATOM 811 C C . MET A 1 110 ? 3.150 -9.759 -2.719 1.00 7.69 368 MET A C 1
ATOM 812 O O . MET A 1 110 ? 2.447 -10.377 -3.550 1.00 5.21 368 MET A O 1
ATOM 817 N N . VAL A 1 111 ? 4.463 -9.972 -2.556 1.00 6.88 369 VAL A N 1
ATOM 818 C CA . VAL A 1 111 ? 5.257 -10.779 -3.478 1.00 4.39 369 VAL A CA 1
ATOM 819 C C . VAL A 1 111 ? 5.636 -12.073 -2.775 1.00 11.07 369 VAL A C 1
ATOM 820 O O . VAL A 1 111 ? 6.173 -12.046 -1.655 1.00 7.71 369 VAL A O 1
ATOM 824 N N . TYR A 1 112 ? 5.278 -13.189 -3.397 1.00 5.61 370 TYR A N 1
ATOM 825 C CA . TYR A 1 112 ? 5.543 -14.522 -2.883 1.00 5.35 370 TYR A CA 1
ATOM 826 C C . TYR A 1 112 ? 6.645 -15.240 -3.643 1.00 8.35 370 TYR A C 1
ATOM 827 O O . TYR A 1 112 ? 7.146 -14.776 -4.658 1.00 8.22 370 TYR A O 1
ATOM 836 N N . ASN A 1 113 ? 7.068 -16.355 -3.091 1.00 6.13 371 ASN A N 1
ATOM 837 C CA . ASN A 1 113 ? 8.022 -17.257 -3.763 1.00 7.70 371 ASN A CA 1
ATOM 838 C C . ASN A 1 113 ? 9.364 -16.582 -4.109 1.00 7.98 371 ASN A C 1
ATOM 839 O O . ASN A 1 113 ? 9.934 -16.821 -5.153 1.00 10.22 371 ASN A O 1
ATOM 844 N N . ILE A 1 114 ? 9.880 -15.778 -3.194 1.00 7.26 372 ILE A N 1
ATOM 845 C CA . ILE A 1 114 ? 11.224 -15.190 -3.399 1.00 8.77 372 ILE A CA 1
ATOM 846 C C . ILE A 1 114 ? 12.278 -16.187 -3.010 1.00 13.97 372 ILE A C 1
ATOM 847 O O . ILE A 1 114 ? 12.560 -16.423 -1.822 1.00 11.97 372 ILE A O 1
ATOM 852 N N . VAL A 1 115 ? 12.861 -16.800 -4.022 1.00 10.57 373 VAL A N 1
ATOM 853 C CA . VAL A 1 115 ? 13.849 -17.849 -3.836 1.00 12.33 373 VAL A CA 1
ATOM 854 C C . VAL A 1 115 ? 15.271 -17.278 -3.772 1.00 13.35 373 VAL A C 1
ATOM 855 O O . VAL A 1 115 ? 16.082 -17.673 -2.935 1.00 14.41 373 VAL A O 1
ATOM 859 N N . GLN A 1 116 ? 15.582 -16.430 -4.743 1.00 13.36 374 GLN A N 1
ATOM 860 C CA . GLN A 1 116 ? 16.883 -15.795 -4.846 1.00 14.47 374 GLN A CA 1
ATOM 861 C C . GLN A 1 116 ? 16.872 -14.468 -4.079 1.00 13.94 374 GLN A C 1
ATOM 862 O O . GLN A 1 116 ? 16.018 -14.265 -3.221 1.00 15.94 374 GLN A O 1
ATOM 868 N N . SER A 1 117 ? 17.842 -13.591 -4.350 1.00 14.57 375 SER A N 1
ATOM 869 C CA . SER A 1 117 ? 17.858 -12.289 -3.720 1.00 15.43 375 SER A CA 1
ATOM 870 C C . SER A 1 117 ? 16.881 -11.406 -4.468 1.00 12.93 375 SER A C 1
ATOM 871 O O . SER A 1 117 ? 16.842 -11.393 -5.710 1.00 22.36 375 SER A O 1
ATOM 874 N N . TRP A 1 118 ? 16.034 -10.684 -3.758 1.00 10.42 376 TRP A N 1
ATOM 875 C CA . TRP A 1 118 ? 15.201 -9.715 -4.442 1.00 12.06 376 TRP A CA 1
ATOM 876 C C . TRP A 1 118 ? 14.760 -8.633 -3.498 1.00 14.24 376 TRP A C 1
ATOM 877 O O . TRP A 1 118 ? 14.679 -8.835 -2.300 1.00 16.81 376 TRP A O 1
ATOM 888 N N . GLY A 1 119 ? 14.419 -7.497 -4.071 1.00 14.28 377 GLY A N 1
ATOM 889 C CA . GLY A 1 119 ? 13.766 -6.435 -3.336 1.00 19.10 377 GLY A CA 1
ATOM 890 C C . GLY A 1 119 ? 13.533 -5.273 -4.270 1.00 16.56 377 GLY A C 1
ATOM 891 O O . GLY A 1 119 ? 13.911 -5.309 -5.460 1.00 14.45 377 GLY A O 1
ATOM 892 N N . VAL A 1 120 ? 12.948 -4.224 -3.719 1.00 19.09 378 VAL A N 1
ATOM 893 C CA . VAL A 1 120 ? 12.751 -2.973 -4.421 1.00 15.36 378 VAL A CA 1
ATOM 894 C C . VAL A 1 120 ? 13.022 -1.828 -3.476 1.00 19.18 378 VAL A C 1
ATOM 895 O O . VAL A 1 120 ? 12.919 -1.961 -2.259 1.00 23.01 378 VAL A O 1
ATOM 899 N N . LEU A 1 121 ? 13.351 -0.692 -4.044 1.00 14.52 379 LEU A N 1
ATOM 900 C CA . LEU A 1 121 ? 13.703 0.468 -3.250 1.00 15.46 379 LEU A CA 1
ATOM 901 C C . LEU A 1 121 ? 12.610 1.505 -3.364 1.00 18.32 379 LEU A C 1
ATOM 902 O O . LEU A 1 121 ? 11.970 1.646 -4.427 1.00 15.72 379 LEU A O 1
ATOM 907 N N . ILE A 1 122 ? 12.424 2.262 -2.281 1.00 18.80 380 ILE A N 1
ATOM 908 C CA . ILE A 1 122 ? 11.628 3.473 -2.352 1.00 15.68 380 ILE A CA 1
ATOM 909 C C . ILE A 1 122 ? 12.088 4.356 -3.555 1.00 18.08 380 ILE A C 1
ATOM 910 O O . ILE A 1 122 ? 13.308 4.616 -3.796 1.00 14.75 380 ILE A O 1
ATOM 915 N N . GLY A 1 123 ? 11.106 4.734 -4.358 1.00 17.32 381 GLY A N 1
ATOM 916 C CA . GLY A 1 123 ? 11.360 5.523 -5.559 1.00 14.63 381 GLY A CA 1
ATOM 917 C C . GLY A 1 123 ? 11.471 4.727 -6.856 1.00 13.32 381 GLY A C 1
ATOM 918 O O . GLY A 1 123 ? 11.517 5.328 -7.945 1.00 18.31 381 GLY A O 1
ATOM 919 N N . ASP A 1 124 ? 11.576 3.408 -6.755 1.00 12.93 382 ASP A N 1
ATOM 920 C CA . ASP A 1 124 ? 11.587 2.540 -7.928 1.00 14.62 382 ASP A CA 1
ATOM 921 C C . ASP A 1 124 ? 10.215 2.569 -8.653 1.00 15.31 382 ASP A C 1
ATOM 922 O O . ASP A 1 124 ? 9.144 2.647 -8.015 1.00 12.62 382 ASP A O 1
ATOM 927 N N . SER A 1 125 ? 10.257 2.496 -9.984 1.00 14.69 383 SER A N 1
ATOM 928 C CA . SER A 1 125 ? 9.061 2.169 -10.792 1.00 13.77 383 SER A CA 1
ATOM 929 C C . SER A 1 125 ? 8.843 0.666 -10.811 1.00 11.19 383 SER A C 1
ATOM 930 O O . SER A 1 125 ? 9.776 -0.081 -11.013 1.00 13.52 383 SER A O 1
ATOM 933 N N . VAL A 1 126 ? 7.609 0.231 -10.591 1.00 9.00 384 VAL A N 1
ATOM 934 C CA . VAL A 1 126 ? 7.262 -1.160 -10.681 1.00 11.40 384 VAL A CA 1
ATOM 935 C C . VAL A 1 126 ? 6.056 -1.319 -11.642 1.00 8.58 384 VAL A C 1
ATOM 936 O O . VAL A 1 126 ? 5.047 -0.671 -11.490 1.00 11.92 384 VAL A O 1
ATOM 940 N N . ALA A 1 127 ? 6.214 -2.154 -12.660 1.00 9.99 385 ALA A N 1
ATOM 941 C CA . ALA A 1 127 ? 5.093 -2.561 -13.495 1.00 9.68 385 ALA A CA 1
ATOM 942 C C . ALA A 1 127 ? 4.665 -4.003 -13.180 1.00 9.02 385 ALA A C 1
ATOM 943 O O . ALA A 1 127 ? 5.507 -4.884 -12.959 1.00 10.66 385 ALA A O 1
ATOM 945 N N . ILE A 1 128 ? 3.342 -4.227 -13.122 1.00 11.30 386 ILE A N 1
ATOM 946 C CA . ILE A 1 128 ? 2.765 -5.512 -12.791 1.00 8.57 386 ILE A CA 1
ATOM 947 C C . ILE A 1 128 ? 1.773 -5.856 -13.871 1.00 11.17 386 ILE A C 1
ATOM 948 O O . ILE A 1 128 ? 0.714 -5.209 -13.962 1.00 10.74 386 ILE A O 1
ATOM 953 N N . PRO A 1 129 ? 2.113 -6.844 -14.733 1.00 11.92 387 PRO A N 1
ATOM 954 C CA . PRO A 1 129 ? 1.197 -7.297 -15.766 1.00 14.74 387 PRO A CA 1
ATOM 955 C C . PRO A 1 129 ? 0.062 -8.126 -15.172 1.00 12.00 387 PRO A C 1
ATOM 956 O O . PRO A 1 129 ? 0.273 -8.930 -14.251 1.00 11.07 387 PRO A O 1
ATOM 960 N N . GLU A 1 130 ? -1.132 -7.884 -15.695 1.00 13.12 388 GLU A N 1
ATOM 961 C CA . GLU A 1 130 ? -2.333 -8.669 -15.347 1.00 13.40 388 GLU A CA 1
ATOM 962 C C . GLU A 1 130 ? -2.469 -8.853 -13.831 1.00 11.63 388 GLU A C 1
ATOM 963 O O . GLU A 1 130 ? -2.528 -9.966 -13.306 1.00 13.62 388 GLU A O 1
ATOM 969 N N . PRO A 1 131 ? -2.515 -7.743 -13.115 1.00 10.75 389 PRO A N 1
ATOM 970 C CA . PRO A 1 131 ? -2.448 -7.870 -11.648 1.00 9.24 389 PRO A CA 1
ATOM 971 C C . PRO A 1 131 ? -3.668 -8.554 -11.019 1.00 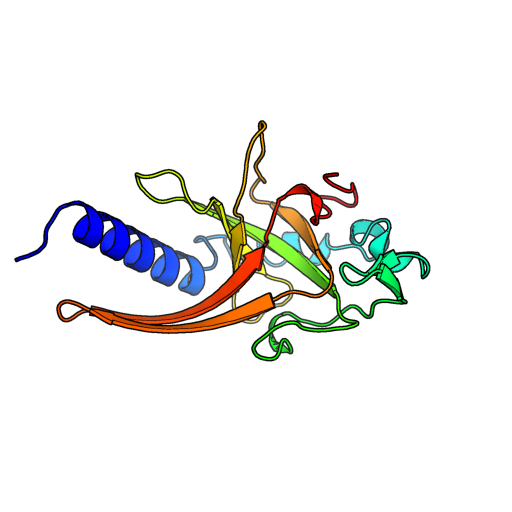9.94 389 PRO A C 1
ATOM 972 O O . PRO A 1 131 ? -4.830 -8.347 -11.444 1.00 10.67 389 PRO A O 1
ATOM 976 N N . ASN A 1 132 ? -3.371 -9.350 -9.990 1.00 10.30 390 ASN A N 1
ATOM 977 C CA . ASN A 1 132 ? -4.363 -10.131 -9.290 1.00 12.10 390 ASN A CA 1
ATOM 978 C C . ASN A 1 132 ? -4.707 -9.399 -7.987 1.00 7.91 390 ASN A C 1
ATOM 979 O O . ASN A 1 132 ? -3.949 -9.434 -7.026 1.00 9.70 390 ASN A O 1
ATOM 984 N N . LEU A 1 133 ? -5.847 -8.733 -7.987 1.00 8.82 391 LEU A N 1
ATOM 985 C CA . LEU A 1 133 ? -6.272 -7.892 -6.867 1.00 8.65 391 LEU A CA 1
ATOM 986 C C . LEU A 1 133 ? -7.157 -8.708 -5.907 1.00 8.94 391 LEU A C 1
ATOM 987 O O . LEU A 1 133 ? -8.201 -9.291 -6.281 1.00 10.11 391 LEU A O 1
ATOM 992 N N . ARG A 1 134 ? -6.765 -8.711 -4.640 1.00 10.89 392 ARG A N 1
ATOM 993 C CA . ARG A 1 134 ? -7.555 -9.311 -3.564 1.00 8.76 392 ARG A CA 1
ATOM 994 C C . ARG A 1 134 ? -8.142 -8.164 -2.695 1.00 14.24 392 ARG A C 1
ATOM 995 O O . ARG A 1 134 ? -7.469 -7.161 -2.450 1.00 15.22 392 ARG A O 1
ATOM 1003 N N . LEU A 1 135 ? -9.414 -8.296 -2.296 1.00 16.53 393 LEU A N 1
ATOM 1004 C CA . LEU A 1 135 ? -10.110 -7.301 -1.475 1.00 18.50 393 LEU A CA 1
ATOM 1005 C C . LEU A 1 135 ? -10.232 -7.948 -0.094 1.00 16.60 393 LEU A C 1
ATOM 1006 O O . LEU A 1 135 ? -11.048 -8.813 0.114 1.00 14.70 393 LEU A O 1
ATOM 1011 N N . HIS A 1 136 ? -9.336 -7.572 0.807 1.00 13.04 394 HIS A N 1
ATOM 1012 C CA . HIS A 1 136 ? -9.291 -8.177 2.133 1.00 14.30 394 HIS A CA 1
ATOM 1013 C C . HIS A 1 136 ? -10.264 -7.469 3.042 1.00 16.45 394 HIS A C 1
ATOM 1014 O O . HIS A 1 136 ? -10.233 -6.264 3.175 1.00 14.99 394 HIS A O 1
ATOM 1021 N N . ARG A 1 137 ? -11.100 -8.239 3.698 1.00 15.64 395 ARG A N 1
ATOM 1022 C CA . ARG A 1 137 ? -11.895 -7.741 4.805 1.00 18.83 395 ARG A CA 1
ATOM 1023 C C . ARG A 1 137 ? -11.571 -8.751 5.927 1.00 24.41 395 ARG A C 1
ATOM 1024 O O . ARG A 1 137 ? -12.002 -9.898 5.889 1.00 21.33 395 ARG A O 1
ATOM 1032 N N . ILE A 1 138 ? -10.731 -8.337 6.874 1.00 23.13 396 ILE A N 1
ATOM 1033 C CA . ILE A 1 138 ? -10.300 -9.205 7.969 1.00 21.58 396 ILE A CA 1
ATOM 1034 C C . ILE A 1 138 ? -10.834 -8.685 9.293 1.00 23.47 396 ILE A C 1
ATOM 1035 O O . ILE A 1 138 ? -10.636 -7.519 9.645 1.00 26.29 396 ILE A O 1
ATOM 1040 N N . GLN A 1 139 ? -11.542 -9.555 10.000 1.00 21.23 397 GLN A N 1
ATOM 1041 C CA . GLN A 1 139 ? -11.971 -9.322 11.373 1.00 24.75 397 GLN A CA 1
ATOM 1042 C C . GLN A 1 139 ? -11.427 -10.487 12.200 1.00 34.28 397 GLN A C 1
ATOM 1043 O O . GLN A 1 139 ? -11.813 -11.636 11.975 1.00 32.57 397 GLN A O 1
ATOM 1049 N N . HIS A 1 140 ? -10.506 -10.189 13.118 1.00 27.80 398 HIS A N 1
ATOM 1050 C CA . HIS A 1 140 ? -9.843 -11.216 13.937 1.00 26.70 398 HIS A CA 1
ATOM 1051 C C . HIS A 1 140 ? -9.379 -10.573 15.266 1.00 28.44 398 HIS A C 1
ATOM 1052 O O . HIS A 1 140 ? -8.705 -9.517 15.250 1.00 30.70 398 HIS A O 1
ATOM 1059 N N . LYS A 1 141 ? -9.787 -11.174 16.386 1.00 35.48 399 LYS A N 1
ATOM 1060 C CA . LYS A 1 141 ? -9.329 -10.760 17.727 1.00 36.76 399 LYS A CA 1
ATOM 1061 C C . LYS A 1 141 ? -9.634 -9.296 18.034 1.00 36.34 399 LYS A C 1
ATOM 1062 O O . LYS A 1 141 ? -8.761 -8.574 18.505 1.00 36.82 399 LYS A O 1
ATOM 1068 N N . GLY A 1 142 ? -10.850 -8.862 17.736 1.00 31.92 400 GLY A N 1
ATOM 1069 C CA . GLY A 1 142 ? -11.267 -7.474 17.983 1.00 36.02 400 GLY A CA 1
ATOM 1070 C C . GLY A 1 142 ? -10.590 -6.443 17.074 1.00 34.66 400 GLY A C 1
ATOM 1071 O O . GLY A 1 142 ? -10.727 -5.256 17.316 1.00 36.17 400 GLY A O 1
ATOM 1072 N N . LYS A 1 143 ? -9.863 -6.884 16.043 1.00 27.07 401 LYS A N 1
ATOM 1073 C CA . LYS A 1 143 ? -9.247 -5.962 15.054 1.00 27.28 401 LYS A CA 1
ATOM 1074 C C . LYS A 1 143 ? -10.014 -6.105 13.745 1.00 32.80 401 LYS A C 1
ATOM 1075 O O . LYS A 1 143 ? -10.583 -7.176 13.478 1.00 32.13 401 LYS A O 1
ATOM 1081 N N . ASP A 1 144 ? -10.012 -5.031 12.950 1.00 27.82 402 ASP A N 1
ATOM 1082 C CA . ASP A 1 144 ? -10.756 -4.947 11.698 1.00 25.94 402 ASP A CA 1
ATOM 1083 C C . ASP A 1 144 ? -9.952 -4.165 10.667 1.00 28.87 402 ASP A C 1
ATOM 1084 O O . ASP A 1 144 ? -9.553 -3.031 10.908 1.00 26.40 402 ASP A O 1
ATOM 1089 N N . TYR A 1 145 ? -9.694 -4.815 9.536 1.00 19.10 403 TYR A N 1
ATOM 1090 C CA . TYR A 1 145 ? -8.889 -4.289 8.454 1.00 17.39 403 TYR A CA 1
ATOM 1091 C C . TYR A 1 145 ? -9.637 -4.471 7.132 1.00 25.62 403 TYR A C 1
ATOM 1092 O O . TYR A 1 145 ? -10.244 -5.520 6.880 1.00 21.99 403 TYR A O 1
ATOM 1101 N N . SER A 1 146 ? -9.569 -3.444 6.294 1.00 23.04 404 SER A N 1
ATOM 1102 C CA . SER A 1 146 ? -10.173 -3.477 4.975 1.00 23.67 404 SER A CA 1
ATOM 1103 C C . SER A 1 146 ? -9.207 -2.781 4.018 1.00 24.63 404 SER A C 1
ATOM 1104 O O . SER A 1 146 ? -9.039 -1.563 4.048 1.00 23.47 404 SER A O 1
ATOM 1109 N N . PHE A 1 147 ? -8.571 -3.570 3.172 1.00 15.65 405 PHE A N 1
ATOM 1110 C CA . PHE A 1 147 ? -7.576 -3.057 2.239 1.00 16.74 405 PHE A CA 1
ATOM 1111 C C . PHE A 1 147 ? -7.460 -4.004 1.059 1.00 15.96 405 PHE A C 1
ATOM 1112 O O . PHE A 1 147 ? -7.882 -5.147 1.126 1.00 16.79 405 PHE A O 1
ATOM 1120 N N . SER A 1 148 ? -6.904 -3.511 -0.038 1.00 16.31 406 SER A N 1
ATOM 1121 C CA . SER A 1 148 ? -6.698 -4.341 -1.216 1.00 21.30 406 SER A CA 1
ATOM 1122 C C . SER A 1 148 ? -5.211 -4.715 -1.255 1.00 18.58 406 SER A C 1
ATOM 1123 O O . SER A 1 148 ? -4.345 -4.006 -0.710 1.00 19.27 406 SER A O 1
ATOM 1126 N N . SER A 1 149 ? -4.903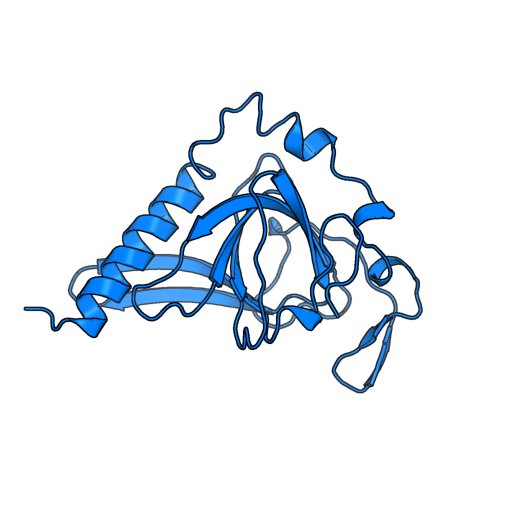 -5.874 -1.813 1.00 12.83 407 SER A N 1
ATOM 1127 C CA . SER A 1 149 ? -3.521 -6.191 -2.111 1.00 10.44 407 SER A CA 1
ATOM 1128 C C . SER A 1 149 ? -3.437 -6.821 -3.502 1.00 13.66 407 SER A C 1
ATOM 1129 O O . SER A 1 149 ? -4.366 -7.477 -3.953 1.00 9.61 407 SER A O 1
ATOM 1132 N N . VAL A 1 150 ? -2.342 -6.550 -4.203 1.00 11.95 408 VAL A N 1
ATOM 1133 C CA . VAL A 1 150 ? -2.045 -7.217 -5.486 1.00 7.08 408 VAL A CA 1
ATOM 1134 C C . VAL A 1 150 ? -1.153 -8.399 -5.129 1.00 4.63 408 VAL A C 1
ATOM 1135 O O . VAL A 1 150 ? -0.052 -8.225 -4.564 1.00 7.84 408 VAL A O 1
ATOM 1139 N N . ARG A 1 151 ? -1.629 -9.609 -5.432 1.00 7.22 409 ARG A N 1
ATOM 1140 C CA . ARG A 1 151 ? -0.875 -10.838 -5.129 1.00 5.33 409 ARG A CA 1
ATOM 1141 C C . ARG A 1 151 ? 0.027 -11.163 -6.309 1.00 5.79 409 ARG A C 1
ATOM 1142 O O . ARG A 1 151 ? -0.485 -11.448 -7.379 1.00 6.79 409 ARG A O 1
ATOM 1150 N N . VAL A 1 152 ? 1.345 -11.188 -6.067 1.00 5.95 410 VAL A N 1
ATOM 1151 C CA . VAL A 1 152 ? 2.345 -11.459 -7.101 1.00 5.22 410 VAL A CA 1
ATOM 1152 C C . VAL A 1 152 ? 2.951 -12.841 -6.812 1.00 9.18 410 VAL A C 1
ATOM 1153 O O . VAL A 1 152 ? 3.534 -13.068 -5.759 1.00 8.95 410 VAL A O 1
ATOM 1157 N N . GLU A 1 153 ? 2.810 -13.738 -7.761 1.00 6.02 411 GLU A N 1
ATOM 1158 C CA . GLU A 1 153 ? 3.129 -15.180 -7.587 1.00 6.96 411 GLU A CA 1
ATOM 1159 C C . GLU A 1 153 ? 4.655 -15.365 -7.411 1.00 6.95 411 GLU A C 1
ATOM 1160 O O . GLU A 1 153 ? 5.136 -16.238 -6.684 1.00 10.90 411 GLU A O 1
ATOM 1166 N N . THR A 1 154 ? 5.416 -14.555 -8.142 1.00 9.83 412 THR A N 1
ATOM 1167 C CA . THR A 1 154 ? 6.871 -14.622 -8.113 1.00 9.13 412 THR A CA 1
ATOM 1168 C C . THR A 1 154 ? 7.401 -13.261 -8.568 1.00 11.39 412 THR A C 1
ATOM 1169 O O . THR A 1 154 ? 6.839 -12.668 -9.464 1.00 7.77 412 THR A O 1
ATOM 1173 N N . PRO A 1 155 ? 8.505 -12.796 -8.004 1.00 7.18 413 PRO A N 1
ATOM 1174 C CA . PRO A 1 155 ? 9.136 -11.558 -8.522 1.00 8.47 413 PRO A CA 1
ATOM 1175 C C . PRO A 1 155 ? 9.487 -11.566 -9.998 1.00 12.08 413 PRO A C 1
ATOM 1176 O O . PRO A 1 155 ? 9.593 -10.509 -10.583 1.00 10.82 413 PRO A O 1
ATOM 1180 N N . LEU A 1 156 ? 9.679 -12.748 -10.560 1.00 9.56 414 LEU A N 1
ATOM 1181 C CA . LEU A 1 156 ? 10.066 -12.939 -11.951 1.00 11.80 414 LEU A CA 1
ATOM 1182 C C . LEU A 1 156 ? 9.063 -12.296 -12.931 1.00 11.38 414 LEU A C 1
ATOM 1183 O O . LEU A 1 156 ? 9.424 -12.068 -14.085 1.00 12.78 414 LEU A O 1
ATOM 1188 N N . LEU A 1 157 ? 7.833 -12.064 -12.486 1.00 10.22 415 LEU A N 1
ATOM 1189 C CA . LEU A 1 157 ? 6.761 -11.450 -13.294 1.00 12.52 415 LEU A CA 1
ATOM 1190 C C . LEU A 1 157 ? 6.836 -9.926 -13.407 1.00 13.03 415 LEU A C 1
ATOM 1191 O O . LEU A 1 157 ? 6.218 -9.330 -14.320 1.00 14.03 415 LEU A O 1
ATOM 1196 N N . LEU A 1 158 ? 7.652 -9.300 -12.556 1.00 14.35 416 LEU A N 1
ATOM 1197 C CA . LEU A 1 158 ? 7.631 -7.854 -12.354 1.00 10.58 416 LEU A CA 1
ATOM 1198 C C . LEU A 1 158 ? 8.646 -7.170 -13.275 1.00 9.94 416 LEU A C 1
ATOM 1199 O O . LEU A 1 158 ? 9.613 -7.806 -13.741 1.00 15.05 416 LEU A O 1
ATOM 1204 N N . VAL A 1 159 ? 8.384 -5.888 -13.557 1.00 10.61 417 VAL A N 1
ATOM 1205 C CA . VAL A 1 159 ? 9.317 -5.026 -14.282 1.00 11.04 417 VAL A CA 1
ATOM 1206 C C . VAL A 1 159 ? 9.665 -3.895 -13.325 1.00 12.42 417 VAL A C 1
ATOM 1207 O O . VAL A 1 159 ? 8.790 -3.194 -12.842 1.00 11.00 417 VAL A O 1
ATOM 1211 N N . VAL A 1 160 ? 10.947 -3.706 -13.056 1.00 13.75 418 VAL A N 1
ATOM 1212 C CA . VAL A 1 160 ? 11.393 -2.680 -12.124 1.00 11.18 418 VAL A CA 1
ATOM 1213 C C . VAL A 1 160 ? 12.340 -1.692 -12.843 1.00 11.96 418 VAL A C 1
ATOM 1214 O O . VAL A 1 160 ? 13.279 -2.079 -13.523 1.00 13.43 418 VAL A O 1
ATOM 1218 N N . ASN A 1 161 ? 12.031 -0.400 -12.750 1.00 13.60 419 ASN A N 1
ATOM 1219 C CA . ASN A 1 161 ? 12.709 0.612 -13.561 1.00 13.97 419 ASN A CA 1
ATOM 1220 C C . ASN A 1 161 ? 12.919 0.194 -15.016 1.00 18.95 419 ASN A C 1
ATOM 1221 O O . ASN A 1 161 ? 13.968 0.413 -15.612 1.00 16.37 419 ASN A O 1
ATOM 1226 N N . GLY A 1 162 ? 11.891 -0.449 -15.557 1.00 14.58 420 GLY A N 1
ATOM 1227 C CA . GLY A 1 162 ? 11.837 -0.822 -16.957 1.00 16.29 420 GLY A CA 1
ATOM 1228 C C . GLY A 1 162 ? 12.584 -2.095 -17.288 1.00 20.34 420 GLY A C 1
ATOM 1229 O O . GLY A 1 162 ? 12.657 -2.458 -18.454 1.00 18.28 420 GLY A O 1
ATOM 1230 N N . LYS A 1 163 ? 13.144 -2.763 -16.276 1.00 15.71 421 LYS A N 1
ATOM 1231 C CA . LYS A 1 163 ? 13.930 -3.979 -16.476 1.00 19.70 421 LYS A CA 1
ATOM 1232 C C . LYS A 1 163 ? 13.126 -5.188 -15.971 1.00 15.49 421 LYS A C 1
ATOM 1233 O O . LYS A 1 163 ? 12.663 -5.224 -14.819 1.00 14.54 421 LYS A O 1
ATOM 1236 N N . PRO A 1 164 ? 12.896 -6.157 -16.853 1.00 16.79 422 PRO A N 1
ATOM 1237 C CA . PRO A 1 164 ? 12.190 -7.351 -16.381 1.00 20.19 422 PRO A CA 1
ATOM 1238 C C . PRO A 1 164 ? 13.041 -8.018 -15.295 1.00 19.67 422 PRO A C 1
ATOM 1239 O O . PRO A 1 164 ? 14.286 -7.991 -15.395 1.00 18.27 422 PRO A O 1
ATOM 1243 N N . GLN A 1 165 ? 12.377 -8.537 -14.279 1.00 16.80 423 GLN A N 1
ATOM 1244 C CA . GLN A 1 165 ? 13.027 -9.208 -13.135 1.00 18.05 423 GLN A CA 1
ATOM 1245 C C . GLN A 1 165 ? 13.305 -10.678 -13.402 1.00 24.62 423 GLN A C 1
ATOM 1246 O O . GLN A 1 165 ? 14.041 -11.312 -12.649 1.00 27.40 423 GLN A O 1
ATOM 1252 N N . GLY A 1 166 ? 12.721 -11.214 -14.469 1.00 19.58 424 GLY A N 1
ATOM 1253 C CA . GLY A 1 166 ? 12.969 -12.584 -14.888 1.00 28.02 424 GLY A CA 1
ATOM 1254 C C . GLY A 1 166 ? 13.611 -12.640 -16.263 1.00 31.77 424 GLY A C 1
ATOM 1255 O O . GLY A 1 166 ? 13.389 -11.734 -17.074 1.0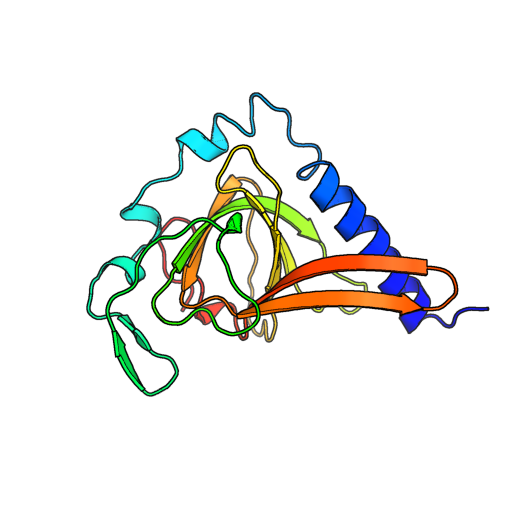0 41.22 424 GLY A O 1
#

Solvent-accessible surface area: 9054 Å² total; per-residue (Å²): 134,78,189,82,167,30,90,17,64,5,85,8,6,64,126,0,42,68,34,24,156,44,39,17,178,24,69,94,169,114,24,99,67,11,30,65,51,36,132,96,78,35,18,24,60,3,62,73,38,79,36,76,21,98,110,61,70,85,32,105,22,121,86,26,67,0,74,76,18,126,91,29,95,18,92,28,10,2,0,9,0,9,0,0,7,50,15,42,10,130,86,145,84,12,43,0,0,0,0,1,30,47,116,29,92,13,38,0,0,10,1,45,91,62,140,146,117,49,35,10,130,102,24,21,0,0,0,6,12,34,2,42,10,68,84,37,191,50,147,79,92,90,84,98,14,92,22,30,0,0,80,4,87,30,11,107,75,1,5,15,75,19,77,72,56,87

Organism: Homo sapiens (NCBI:txid9606)

CATH classification: 2.40.50.550

Radius of gyration: 15.95 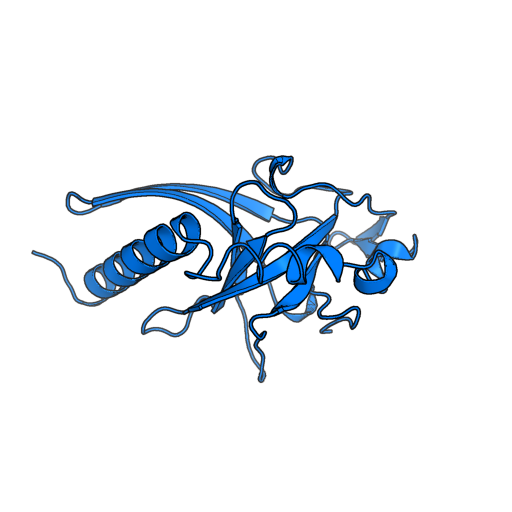Å; Cα contacts (8 Å, |Δi|>4): 345; chains: 1; bounding box: 30×37×52 Å